Protein AF-A0A359D7J4-F1 (afdb_monomer_lite)

Sequence (85 aa):
GKQDQYLLLPSELDSQHCGVFSVDRVTGWKPGGKGYEEYVPFESFEHDPSFDVPLARPHYSVRQQPSLLGDGLETYLSFGLRNLD

Structure (mmCIF, N/CA/C/O backbone):
data_AF-A0A359D7J4-F1
#
_entry.id   AF-A0A359D7J4-F1
#
loop_
_atom_site.group_PDB
_atom_site.id
_atom_site.type_symbol
_atom_site.label_atom_id
_atom_site.label_alt_id
_atom_site.label_comp_id
_atom_site.label_asym_id
_atom_site.label_entity_id
_atom_site.label_seq_id
_atom_site.pdbx_PDB_ins_code
_atom_site.Cartn_x
_atom_site.Cartn_y
_atom_site.Cartn_z
_atom_site.occupancy
_atom_site.B_iso_or_equiv
_atom_site.auth_seq_id
_atom_site.auth_comp_id
_atom_site.auth_asym_id
_atom_site.auth_atom_id
_atom_site.pdbx_PDB_model_num
ATOM 1 N N . GLY A 1 1 ? -12.556 4.988 -12.870 1.00 49.81 1 GLY A N 1
ATOM 2 C CA . GLY A 1 1 ? -11.664 6.134 -12.619 1.00 49.81 1 GLY A CA 1
ATOM 3 C C . GLY A 1 1 ? -10.576 5.669 -11.685 1.00 49.81 1 GLY A C 1
ATOM 4 O O . GLY A 1 1 ? -10.904 4.953 -10.749 1.00 49.81 1 GLY A O 1
ATOM 5 N N . LYS A 1 2 ? -9.307 5.981 -11.967 1.00 60.41 2 LYS A N 1
ATOM 6 C CA . LYS A 1 2 ? -8.207 5.673 -11.046 1.00 60.41 2 LYS A CA 1
ATOM 7 C C . LYS A 1 2 ? -8.398 6.575 -9.826 1.00 60.41 2 LYS A C 1
ATOM 9 O O . LYS A 1 2 ? -8.328 7.788 -9.973 1.00 60.41 2 LYS A O 1
ATOM 14 N N . GLN A 1 3 ? -8.749 5.998 -8.680 1.00 67.25 3 GLN A N 1
ATOM 15 C CA . GLN A 1 3 ? -8.646 6.727 -7.419 1.00 67.25 3 GLN A CA 1
ATOM 16 C C . GLN A 1 3 ? -7.163 6.828 -7.063 1.00 67.25 3 GLN A C 1
ATOM 18 O O . GLN A 1 3 ? -6.387 5.916 -7.371 1.00 67.25 3 GLN A O 1
ATOM 23 N N . ASP A 1 4 ? -6.771 7.936 -6.443 1.00 80.19 4 ASP A N 1
ATOM 24 C CA . ASP A 1 4 ? -5.385 8.132 -6.014 1.00 80.19 4 ASP A CA 1
ATOM 25 C C . ASP A 1 4 ? -5.053 7.277 -4.784 1.00 80.19 4 ASP A C 1
ATOM 27 O O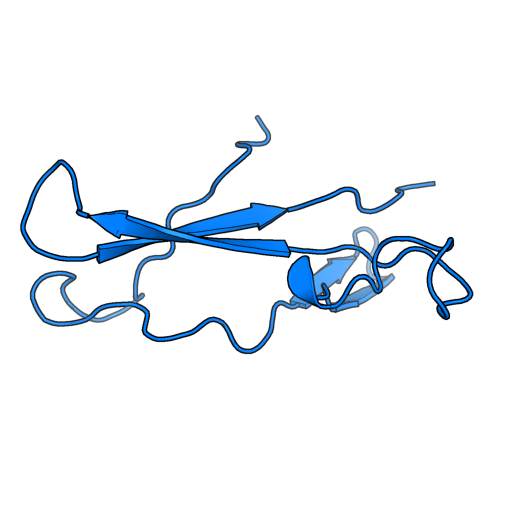 . ASP A 1 4 ? -3.907 6.870 -4.613 1.00 80.19 4 ASP A O 1
ATOM 31 N N . GLN A 1 5 ? -6.065 6.965 -3.966 1.00 90.31 5 GLN A N 1
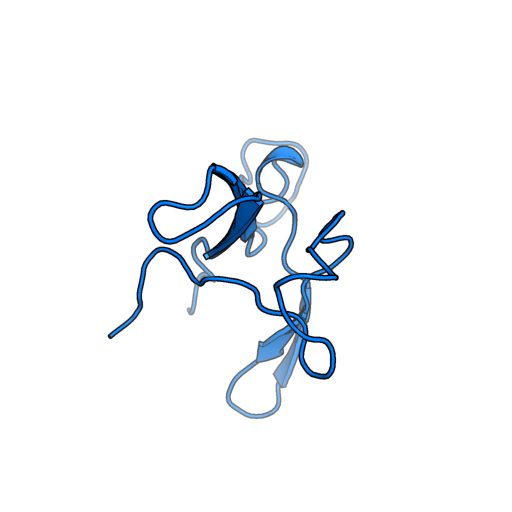ATOM 32 C CA . GLN A 1 5 ? -5.938 6.247 -2.698 1.00 90.31 5 GLN A CA 1
ATOM 33 C C . GLN A 1 5 ? -7.040 5.188 -2.566 1.00 90.31 5 GLN A C 1
ATOM 35 O O . GLN A 1 5 ? -8.195 5.446 -2.907 1.00 90.31 5 GLN A O 1
ATOM 40 N N . TYR A 1 6 ? -6.681 4.017 -2.042 1.00 93.19 6 TYR A N 1
ATOM 41 C CA . TYR A 1 6 ? -7.561 2.864 -1.850 1.00 93.19 6 TYR A CA 1
ATOM 42 C C . TYR A 1 6 ? -7.546 2.444 -0.381 1.00 93.19 6 TYR A C 1
ATOM 44 O O . TYR A 1 6 ? -6.477 2.163 0.158 1.00 93.19 6 TYR A O 1
ATOM 52 N N . LEU A 1 7 ? -8.713 2.383 0.263 1.00 92.38 7 LEU A N 1
ATOM 53 C CA . LEU A 1 7 ? -8.838 1.873 1.630 1.00 92.38 7 LEU A CA 1
ATOM 54 C C . LEU A 1 7 ? -8.597 0.356 1.645 1.00 92.38 7 LEU A C 1
ATOM 56 O O . LEU A 1 7 ? -9.236 -0.383 0.895 1.00 92.38 7 LEU A O 1
ATOM 60 N N . LEU A 1 8 ? -7.688 -0.103 2.502 1.00 92.12 8 LEU A N 1
ATOM 61 C CA . LEU A 1 8 ? -7.436 -1.520 2.737 1.00 92.12 8 LEU A CA 1
ATOM 62 C C . LEU A 1 8 ? -8.322 -2.018 3.874 1.00 92.12 8 LEU A C 1
ATOM 64 O O . LEU A 1 8 ? -8.233 -1.531 5.001 1.00 92.12 8 LEU A O 1
ATOM 68 N N . LEU A 1 9 ? -9.153 -3.012 3.570 1.00 88.44 9 LEU A N 1
ATOM 69 C CA . LEU A 1 9 ? -10.042 -3.653 4.530 1.00 88.44 9 LEU A CA 1
ATOM 70 C C . LEU A 1 9 ? -9.667 -5.133 4.684 1.00 88.44 9 LEU A C 1
ATOM 72 O O . LEU A 1 9 ? -9.445 -5.808 3.673 1.00 88.44 9 LEU A O 1
ATOM 76 N N . PRO A 1 10 ? -9.607 -5.656 5.919 1.00 85.19 10 PRO A N 1
ATOM 77 C CA . PRO A 1 10 ? -9.541 -7.092 6.170 1.00 85.19 10 PRO A CA 1
ATOM 78 C C . PRO A 1 10 ? -10.734 -7.811 5.524 1.00 85.19 10 PRO A C 1
ATOM 80 O O . PRO A 1 10 ? -11.858 -7.318 5.566 1.00 85.19 10 PRO A O 1
ATOM 83 N N . SER A 1 11 ? -10.500 -8.969 4.903 1.00 80.38 11 SER A N 1
ATOM 84 C CA . SER A 1 11 ? -11.517 -9.646 4.084 1.00 80.38 11 SER A CA 1
ATOM 85 C C . SER A 1 11 ? -12.578 -10.405 4.883 1.00 80.38 11 SER A C 1
ATOM 87 O O . SER A 1 11 ? -13.695 -10.559 4.399 1.00 80.38 11 SER A O 1
ATOM 89 N N . GLU A 1 12 ? -12.234 -10.916 6.068 1.00 77.12 12 GLU A N 1
ATOM 90 C CA . GLU A 1 12 ? -13.068 -11.893 6.797 1.00 77.12 12 GLU A CA 1
ATOM 91 C C . GLU A 1 12 ? -13.410 -11.488 8.236 1.00 77.12 12 GLU A C 1
ATOM 93 O O . GLU A 1 12 ? -14.266 -12.109 8.863 1.00 77.12 12 GLU A O 1
ATOM 98 N N . LEU A 1 13 ? -12.754 -10.463 8.774 1.00 76.00 13 LEU A N 1
ATOM 99 C CA . LEU A 1 13 ? -12.931 -10.030 10.156 1.00 76.00 13 LEU A CA 1
ATOM 100 C C . LEU A 1 13 ? -13.691 -8.706 10.201 1.00 76.00 13 LEU A C 1
ATOM 102 O O . LEU A 1 13 ? -13.500 -7.841 9.346 1.00 76.00 13 LEU A O 1
ATOM 106 N N . ASP A 1 14 ? -14.529 -8.543 11.224 1.00 75.19 14 ASP A N 1
ATOM 107 C CA . ASP A 1 14 ? -15.173 -7.259 11.486 1.00 75.19 14 ASP A CA 1
ATOM 108 C C . ASP A 1 14 ? -14.099 -6.201 11.774 1.00 75.19 14 ASP A C 1
ATOM 110 O O . ASP A 1 14 ? -13.233 -6.386 12.637 1.00 75.19 14 ASP A O 1
ATOM 114 N N . SER A 1 15 ? -14.178 -5.080 11.060 1.00 71.44 15 SER A N 1
ATOM 115 C CA . SER A 1 15 ? -13.345 -3.891 11.250 1.00 71.44 15 SER A CA 1
ATOM 116 C C . SER A 1 15 ? -13.298 -3.375 12.695 1.00 71.44 15 SER A C 1
ATOM 118 O O . SER A 1 15 ? -12.331 -2.720 13.066 1.00 71.44 15 SER A O 1
ATOM 120 N N . GLN A 1 16 ? -14.286 -3.695 13.540 1.00 77.12 16 GLN A N 1
ATOM 121 C CA . GLN A 1 16 ? -14.260 -3.344 14.966 1.00 77.12 16 GLN A CA 1
ATOM 122 C C . GLN A 1 16 ? -13.209 -4.119 15.776 1.00 77.12 16 GLN A C 1
ATOM 124 O O . GLN A 1 16 ? -12.836 -3.702 16.873 1.00 77.12 16 GLN A O 1
ATOM 129 N N . HIS A 1 17 ? -12.742 -5.263 15.274 1.00 79.69 17 HIS A N 1
ATOM 130 C CA . HIS A 1 17 ? -11.855 -6.172 16.008 1.00 79.69 17 HIS A CA 1
ATOM 131 C C . HIS A 1 17 ? -10.526 -6.431 15.303 1.00 79.69 17 HIS A C 1
ATOM 133 O O . HIS A 1 17 ? -9.677 -7.150 15.831 1.00 79.69 17 HIS A O 1
ATOM 139 N N . CYS A 1 18 ? -10.329 -5.859 14.120 1.00 83.31 18 CYS A N 1
ATOM 140 C CA . CYS A 1 18 ? -9.118 -6.048 13.346 1.00 83.31 18 CYS A CA 1
ATOM 141 C C . CYS A 1 18 ? -8.757 -4.783 12.570 1.00 83.31 18 CYS A C 1
ATOM 143 O O . CYS A 1 18 ? -9.612 -3.996 12.174 1.00 83.31 18 CYS A O 1
ATOM 145 N N . GLY A 1 19 ? -7.463 -4.610 12.334 1.00 86.44 19 GLY A N 1
ATOM 146 C CA . GLY A 1 19 ? -6.930 -3.522 11.532 1.00 86.44 19 GLY A CA 1
ATOM 147 C C . GLY A 1 19 ? -5.696 -3.985 10.779 1.00 86.44 19 GLY A C 1
ATOM 148 O O . GLY A 1 19 ? -5.121 -5.036 11.071 1.00 86.44 19 GLY A O 1
ATOM 149 N N . VAL A 1 20 ? -5.285 -3.193 9.797 1.00 91.06 20 VAL A N 1
ATOM 150 C CA . VAL A 1 20 ? -4.042 -3.444 9.069 1.00 91.06 20 VAL A CA 1
ATOM 151 C C . VAL A 1 20 ? -2.875 -2.952 9.919 1.00 91.06 20 VAL A C 1
ATOM 153 O O . VAL A 1 20 ? -2.789 -1.767 10.234 1.00 91.06 20 VAL A O 1
ATOM 156 N N . PHE A 1 21 ? -1.977 -3.865 10.287 1.00 90.94 21 PHE A N 1
ATOM 157 C CA . PHE A 1 21 ? -0.751 -3.524 11.009 1.00 90.94 21 PHE A CA 1
ATOM 158 C C . PHE A 1 21 ? 0.338 -3.009 10.058 1.00 90.94 21 PHE A C 1
ATOM 160 O O . PHE A 1 21 ? 0.860 -1.915 10.256 1.00 90.94 21 PHE A O 1
ATOM 167 N N . SER A 1 22 ? 0.641 -3.772 9.004 1.00 93.25 22 SER A N 1
ATOM 168 C CA . SER A 1 22 ? 1.644 -3.435 7.991 1.00 93.25 22 SER A CA 1
ATOM 169 C C . SER A 1 22 ? 1.233 -3.929 6.601 1.00 93.25 22 SER A C 1
ATOM 171 O O . SER A 1 22 ? 0.375 -4.802 6.455 1.00 93.25 22 SER A O 1
ATOM 173 N N . VAL A 1 23 ? 1.856 -3.352 5.569 1.00 95.56 23 VAL A N 1
ATOM 174 C CA . VAL A 1 23 ? 1.805 -3.845 4.186 1.00 95.56 23 VAL A CA 1
ATOM 175 C C . VAL A 1 23 ? 3.217 -4.248 3.785 1.00 95.56 23 VAL A C 1
ATOM 177 O O . VAL A 1 23 ? 4.021 -3.410 3.375 1.00 95.56 23 VAL A O 1
ATOM 180 N N . ASP A 1 24 ? 3.512 -5.537 3.908 1.00 95.94 24 ASP A N 1
ATOM 181 C CA . ASP A 1 24 ? 4.878 -6.036 3.731 1.00 95.94 24 ASP A CA 1
ATOM 182 C C . ASP A 1 24 ? 5.272 -6.160 2.255 1.00 95.94 24 ASP A C 1
ATOM 184 O O . ASP A 1 24 ? 6.440 -6.012 1.901 1.00 95.94 24 ASP A O 1
ATOM 188 N N . ARG A 1 25 ? 4.304 -6.449 1.374 1.00 96.06 25 ARG A N 1
ATOM 189 C CA . ARG A 1 25 ? 4.554 -6.597 -0.062 1.00 96.06 25 ARG A CA 1
ATOM 190 C C . ARG A 1 25 ? 3.310 -6.337 -0.895 1.00 96.06 25 ARG A C 1
ATOM 192 O O . ARG A 1 25 ? 2.212 -6.760 -0.540 1.00 96.06 25 ARG A O 1
ATOM 199 N N . VAL A 1 26 ? 3.515 -5.728 -2.060 1.00 95.62 26 VAL A N 1
ATOM 200 C CA . VAL A 1 26 ? 2.474 -5.496 -3.062 1.00 95.62 26 VAL A CA 1
ATOM 201 C C . VAL A 1 26 ? 2.899 -6.091 -4.403 1.00 95.62 26 VAL A C 1
ATOM 203 O O . VAL A 1 26 ? 3.968 -5.788 -4.935 1.00 95.62 26 VAL A O 1
ATOM 206 N N . THR A 1 27 ? 2.040 -6.935 -4.974 1.00 94.81 27 THR A N 1
ATOM 207 C CA . THR A 1 27 ? 2.259 -7.570 -6.279 1.00 94.81 27 THR A CA 1
ATOM 208 C C . THR A 1 27 ? 1.043 -7.338 -7.168 1.00 94.81 27 THR A C 1
ATOM 210 O O . THR A 1 27 ? -0.086 -7.616 -6.772 1.00 94.81 27 THR A O 1
ATOM 213 N N . GLY A 1 28 ? 1.269 -6.836 -8.379 1.00 90.62 28 GLY A N 1
ATOM 214 C CA . GLY A 1 28 ? 0.232 -6.620 -9.383 1.00 90.62 28 GLY A CA 1
ATOM 215 C C . GLY A 1 28 ? 0.345 -7.580 -10.563 1.00 90.62 28 GLY A C 1
ATOM 216 O O . GLY A 1 28 ? 1.387 -8.180 -10.819 1.00 90.62 28 GLY A O 1
ATOM 217 N N . TRP A 1 29 ? -0.737 -7.690 -11.328 1.00 90.62 29 TRP A N 1
ATOM 218 C CA . TRP A 1 29 ? -0.770 -8.437 -12.585 1.00 90.62 29 TRP A CA 1
ATOM 219 C C . TRP A 1 29 ? -0.376 -7.535 -13.766 1.00 90.62 29 TRP A C 1
ATOM 221 O O . TRP A 1 29 ? -0.815 -6.382 -13.857 1.00 90.62 29 TRP A O 1
ATOM 231 N N . LYS A 1 30 ? 0.457 -8.027 -14.693 1.00 87.06 30 LYS A N 1
ATOM 232 C CA . LYS A 1 30 ? 0.753 -7.343 -15.963 1.00 87.06 30 LYS A CA 1
ATOM 233 C C . LYS A 1 30 ? -0.328 -7.669 -17.006 1.00 87.06 30 LYS A C 1
ATOM 235 O O . LYS A 1 30 ? -0.564 -8.848 -17.280 1.00 87.06 30 LYS A O 1
ATOM 240 N N . PRO A 1 31 ? -0.975 -6.669 -17.636 1.00 83.44 31 PRO A N 1
ATOM 241 C CA . PRO A 1 31 ? -1.941 -6.938 -18.698 1.00 83.44 31 PRO A CA 1
ATOM 242 C C . PRO A 1 31 ? -1.289 -7.705 -19.861 1.00 83.44 31 PRO A C 1
ATOM 244 O O . PRO A 1 31 ? -0.081 -7.619 -20.089 1.00 83.44 31 PRO A O 1
ATOM 247 N N . GLY A 1 32 ? -2.092 -8.484 -20.589 1.00 84.81 32 GLY A N 1
ATOM 248 C CA . GLY A 1 32 ? -1.611 -9.291 -21.718 1.00 84.81 32 GLY A CA 1
ATOM 249 C C . GLY A 1 32 ? -0.829 -10.550 -21.323 1.00 84.81 32 GLY A C 1
ATOM 250 O O . GLY A 1 32 ? -0.047 -11.047 -22.124 1.00 84.81 32 GLY A O 1
ATOM 251 N N . GLY A 1 33 ? -1.001 -11.053 -20.096 1.00 79.25 33 GLY A N 1
ATOM 252 C CA . GLY A 1 33 ? -0.385 -12.311 -19.655 1.00 79.25 33 GLY A CA 1
ATOM 253 C C . GLY A 1 33 ? 1.121 -12.219 -19.404 1.00 79.25 33 GLY A C 1
ATOM 254 O O . GLY A 1 33 ? 1.790 -13.243 -19.320 1.00 79.25 33 GLY A O 1
ATOM 255 N N . LYS A 1 34 ? 1.667 -11.007 -19.244 1.00 84.25 34 LYS A N 1
ATOM 256 C CA . LYS A 1 34 ? 3.105 -10.774 -19.018 1.00 84.25 34 LYS A CA 1
ATOM 257 C C . LYS A 1 34 ? 3.564 -11.079 -17.574 1.00 84.25 34 LYS A C 1
ATOM 259 O O . LYS A 1 34 ? 4.608 -10.592 -17.152 1.00 84.25 34 LYS A O 1
ATOM 264 N N . GLY A 1 35 ? 2.786 -11.855 -16.817 1.00 89.94 35 GLY A N 1
ATOM 265 C CA . GLY A 1 35 ? 3.105 -12.291 -15.457 1.00 89.94 35 GLY A CA 1
ATOM 266 C C . GLY A 1 35 ? 2.812 -11.258 -14.367 1.00 89.94 35 GLY A C 1
ATOM 267 O O . GLY A 1 35 ? 1.921 -10.418 -14.500 1.00 89.94 35 GLY A O 1
ATOM 268 N N . TYR A 1 36 ? 3.562 -11.351 -13.271 1.00 91.88 36 TYR A N 1
ATOM 269 C CA . TYR A 1 36 ? 3.433 -10.487 -12.100 1.00 91.88 36 TYR A CA 1
ATOM 270 C C . TYR A 1 36 ? 4.467 -9.357 -12.108 1.00 91.88 36 TYR A C 1
ATOM 272 O O . TYR A 1 36 ? 5.503 -9.432 -12.766 1.00 91.88 36 TYR A O 1
ATOM 280 N N . GLU A 1 37 ? 4.179 -8.301 -11.358 1.00 91.19 37 GLU A N 1
ATOM 281 C CA . GLU A 1 37 ? 5.102 -7.207 -11.084 1.00 91.19 37 GLU A CA 1
ATOM 282 C C . GLU A 1 37 ? 5.066 -6.858 -9.608 1.00 91.19 37 GLU A C 1
ATOM 284 O O . GLU A 1 37 ? 3.990 -6.636 -9.053 1.00 91.19 37 GLU A O 1
ATOM 289 N N . GLU A 1 38 ? 6.231 -6.793 -8.980 1.00 93.19 38 GLU A N 1
ATOM 290 C CA . GLU A 1 38 ? 6.340 -6.276 -7.622 1.00 93.19 38 GLU A CA 1
ATOM 291 C C . GLU A 1 38 ? 6.410 -4.753 -7.641 1.00 93.19 38 GLU A C 1
ATOM 293 O O . GLU A 1 38 ? 7.131 -4.163 -8.450 1.00 93.19 38 GLU A O 1
ATOM 298 N N . TYR A 1 39 ? 5.666 -4.139 -6.726 1.00 94.12 39 TYR A N 1
ATOM 299 C CA . TYR A 1 39 ? 5.732 -2.713 -6.460 1.00 94.12 39 TYR A CA 1
ATOM 300 C C . TYR A 1 39 ? 6.664 -2.492 -5.272 1.00 94.12 39 TYR A C 1
ATOM 302 O O . TYR A 1 39 ? 6.571 -3.213 -4.279 1.00 94.12 39 TYR A O 1
ATOM 310 N N . VAL A 1 40 ? 7.545 -1.501 -5.362 1.00 94.19 40 VAL A N 1
ATOM 311 C CA . VAL A 1 40 ? 8.427 -1.112 -4.249 1.00 94.19 40 VAL A CA 1
ATOM 312 C C . VAL A 1 40 ? 7.738 -0.102 -3.325 1.00 94.19 40 VAL A C 1
ATOM 314 O O . VAL A 1 40 ? 6.890 0.657 -3.799 1.00 94.19 40 VAL A O 1
ATOM 317 N N . PRO A 1 41 ? 8.071 -0.046 -2.026 1.00 95.56 41 PRO A N 1
ATOM 318 C CA . PRO A 1 41 ? 7.651 1.063 -1.177 1.00 95.56 41 PRO A CA 1
ATOM 319 C C . PRO A 1 41 ? 8.193 2.390 -1.712 1.00 95.56 41 PRO A C 1
ATOM 321 O O . PRO A 1 41 ? 9.319 2.461 -2.204 1.00 95.56 41 PRO A O 1
ATOM 324 N N . PHE A 1 42 ? 7.424 3.466 -1.590 1.00 93.00 42 PHE A N 1
ATOM 325 C CA . PHE A 1 42 ? 7.886 4.804 -1.954 1.00 93.00 42 PHE A CA 1
ATOM 326 C C . PHE A 1 42 ? 9.150 5.175 -1.164 1.00 93.00 42 PHE A C 1
ATOM 328 O O . PHE A 1 42 ? 10.126 5.663 -1.724 1.00 93.00 42 PHE A O 1
ATOM 335 N N . GLU A 1 43 ? 9.182 4.841 0.121 1.00 93.12 43 GLU A N 1
ATOM 336 C CA . GLU A 1 43 ? 10.282 5.120 1.041 1.00 93.12 43 GLU A CA 1
ATOM 337 C C . GLU A 1 43 ? 11.566 4.333 0.722 1.00 93.12 43 GLU A C 1
ATOM 339 O O . GLU A 1 43 ? 12.602 4.612 1.323 1.00 93.12 43 GLU A O 1
ATOM 344 N N . SER A 1 44 ? 11.533 3.370 -0.214 1.00 93.00 44 SER A N 1
ATOM 345 C CA . SER A 1 44 ? 12.746 2.676 -0.670 1.00 93.00 44 SER A CA 1
ATOM 346 C C . SER A 1 44 ? 13.527 3.450 -1.734 1.00 93.00 44 SER A C 1
ATOM 348 O O . SER A 1 44 ? 14.668 3.097 -2.012 1.00 93.00 44 SER A O 1
ATOM 350 N N . PHE A 1 45 ? 12.938 4.499 -2.328 1.00 90.06 45 PHE A N 1
ATOM 351 C CA . PHE A 1 45 ? 13.517 5.319 -3.407 1.00 90.06 45 PHE A CA 1
ATOM 352 C C . PHE A 1 45 ? 13.856 4.570 -4.711 1.00 90.06 45 PHE A C 1
ATOM 354 O O . PHE A 1 45 ? 14.220 5.193 -5.701 1.00 90.06 45 PHE A O 1
ATOM 361 N N . GLU A 1 46 ? 13.625 3.257 -4.791 1.00 90.00 46 GLU A N 1
ATOM 362 C CA . GLU A 1 46 ? 13.895 2.434 -5.986 1.00 90.00 46 GLU A CA 1
ATOM 363 C C . GLU A 1 46 ? 12.987 2.747 -7.192 1.00 90.00 46 GLU A C 1
ATOM 365 O O . GLU A 1 46 ? 13.079 2.134 -8.259 1.00 90.00 46 GLU A O 1
ATOM 370 N N . HIS A 1 47 ? 12.054 3.674 -7.020 1.00 86.19 47 HIS A N 1
ATOM 371 C CA . HIS A 1 47 ? 11.181 4.159 -8.076 1.00 86.19 47 HIS A CA 1
ATOM 372 C C . HIS A 1 47 ? 11.777 5.330 -8.862 1.00 86.19 47 HIS A C 1
ATOM 374 O O . HIS A 1 47 ? 11.219 5.713 -9.889 1.00 86.19 47 HIS A O 1
ATOM 380 N N . ASP A 1 48 ? 12.894 5.886 -8.397 1.00 84.25 48 ASP A N 1
ATOM 381 C CA . ASP A 1 48 ? 13.574 7.018 -9.005 1.00 84.25 48 ASP A CA 1
ATOM 382 C C . ASP A 1 48 ? 14.961 6.574 -9.519 1.00 84.25 48 ASP A C 1
ATOM 384 O O . ASP A 1 48 ? 15.819 6.195 -8.722 1.00 84.25 48 ASP A O 1
ATOM 388 N N . PRO A 1 49 ? 15.209 6.613 -10.843 1.00 82.12 49 PRO A N 1
ATOM 389 C CA . PRO A 1 49 ? 16.473 6.180 -11.442 1.00 82.12 49 PRO A CA 1
ATOM 390 C C . PRO A 1 49 ? 17.641 7.139 -11.163 1.00 82.12 49 PRO A C 1
ATOM 392 O O . PRO A 1 49 ? 18.758 6.882 -11.604 1.00 82.12 49 PRO A O 1
ATOM 395 N N . SER A 1 50 ? 17.400 8.267 -10.484 1.00 84.31 50 SER A N 1
ATOM 396 C CA . SER A 1 50 ? 18.470 9.112 -9.944 1.00 84.31 50 SER A CA 1
ATOM 397 C C . SER A 1 50 ? 19.107 8.533 -8.675 1.00 84.31 50 SER A C 1
ATOM 399 O O . SER A 1 50 ? 20.203 8.951 -8.304 1.00 84.31 50 SER A O 1
ATOM 401 N N . PHE A 1 51 ? 18.452 7.557 -8.041 1.00 73.88 51 PHE A N 1
ATOM 402 C CA . PHE A 1 51 ? 19.028 6.710 -7.000 1.00 73.88 51 PHE A CA 1
ATOM 403 C C . PHE A 1 51 ? 19.661 5.473 -7.649 1.00 73.88 51 PHE A C 1
ATOM 405 O O . PHE A 1 51 ? 19.454 5.250 -8.835 1.00 73.88 51 PHE A O 1
ATOM 412 N N . ASP A 1 52 ? 20.441 4.683 -6.902 1.00 79.19 52 ASP A N 1
ATOM 413 C CA . ASP A 1 52 ? 21.299 3.572 -7.376 1.00 79.19 52 ASP A CA 1
ATOM 414 C C . ASP A 1 52 ? 20.563 2.373 -8.048 1.00 79.19 52 ASP A C 1
ATOM 416 O O . ASP A 1 52 ? 20.981 1.217 -7.946 1.00 79.19 52 ASP A O 1
ATOM 420 N N . VAL A 1 53 ? 19.454 2.615 -8.750 1.00 79.62 53 VAL A N 1
ATOM 421 C CA . VAL A 1 53 ? 18.653 1.663 -9.512 1.00 79.62 53 VAL A CA 1
ATOM 422 C C . VAL A 1 53 ? 18.712 1.981 -11.017 1.00 79.62 53 VAL A C 1
ATOM 424 O O . VAL A 1 53 ? 18.463 3.110 -11.432 1.00 79.62 53 VAL A O 1
ATOM 427 N N . PRO A 1 54 ? 18.986 0.989 -11.887 1.00 79.38 54 PRO A N 1
ATOM 428 C CA . PRO A 1 54 ? 19.117 1.231 -13.329 1.00 79.38 54 PRO A CA 1
ATOM 429 C C . PRO A 1 54 ? 17.821 1.654 -14.036 1.00 79.38 54 PRO A C 1
ATOM 431 O 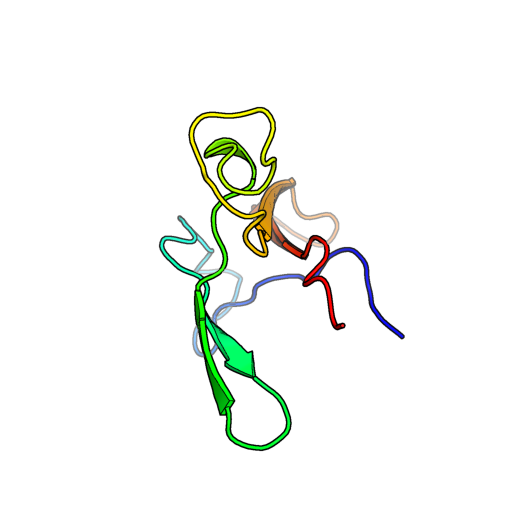O . PRO A 1 54 ? 17.869 2.240 -15.115 1.00 79.38 54 PRO A O 1
ATOM 434 N N . LEU A 1 55 ? 16.662 1.284 -13.482 1.00 84.06 55 LEU A N 1
ATOM 435 C CA . LEU A 1 55 ? 15.343 1.501 -14.073 1.00 84.06 55 LEU A CA 1
ATOM 436 C C . LEU A 1 55 ? 14.335 1.841 -12.976 1.00 84.06 55 LEU A C 1
ATOM 438 O O . LEU A 1 55 ? 14.297 1.174 -11.943 1.00 84.06 55 LEU A O 1
ATOM 442 N N . ALA A 1 56 ? 13.480 2.828 -13.247 1.00 85.62 56 ALA A N 1
ATOM 443 C CA . ALA A 1 56 ? 12.370 3.184 -12.372 1.00 85.62 56 ALA A CA 1
ATOM 444 C C . ALA A 1 56 ? 11.429 1.986 -12.174 1.00 85.62 56 ALA A C 1
ATOM 446 O O . ALA A 1 56 ? 10.927 1.408 -13.145 1.00 85.62 56 ALA A O 1
ATOM 447 N N . ARG A 1 57 ? 11.165 1.626 -10.916 1.00 88.88 57 ARG A N 1
ATOM 448 C CA . ARG A 1 57 ? 10.216 0.565 -10.555 1.00 88.88 57 ARG A CA 1
ATOM 449 C C . ARG A 1 57 ? 8.844 1.155 -10.202 1.00 88.88 57 ARG A C 1
ATOM 451 O O . ARG A 1 57 ? 8.775 2.239 -9.616 1.00 88.88 57 ARG A O 1
ATOM 458 N N . PRO A 1 58 ? 7.732 0.462 -10.512 1.00 91.94 58 PRO A N 1
ATOM 459 C CA . PRO A 1 58 ? 6.429 0.871 -10.006 1.00 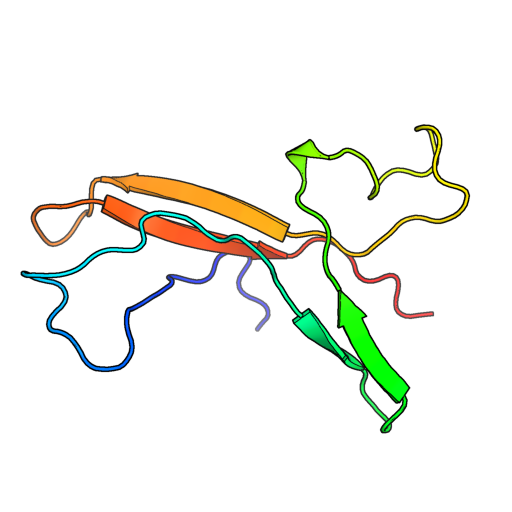91.94 58 PRO A CA 1
ATOM 460 C C . PRO A 1 58 ? 6.434 0.806 -8.479 1.00 91.94 58 PRO A C 1
ATOM 462 O O . PRO A 1 58 ? 7.056 -0.080 -7.894 1.00 91.94 58 PRO A O 1
ATOM 465 N N . HIS A 1 59 ? 5.727 1.727 -7.832 1.00 93.19 59 HIS A N 1
ATOM 466 C CA . HIS A 1 59 ? 5.771 1.855 -6.379 1.00 93.19 59 HIS A CA 1
ATOM 467 C C . HIS A 1 59 ? 4.407 2.083 -5.751 1.00 93.19 59 HIS A C 1
ATOM 469 O O . HIS A 1 59 ? 3.439 2.457 -6.423 1.00 93.19 59 HIS A O 1
ATOM 475 N N . TYR A 1 60 ? 4.356 1.867 -4.443 1.00 95.19 60 TYR A N 1
ATOM 476 C CA . TYR A 1 60 ? 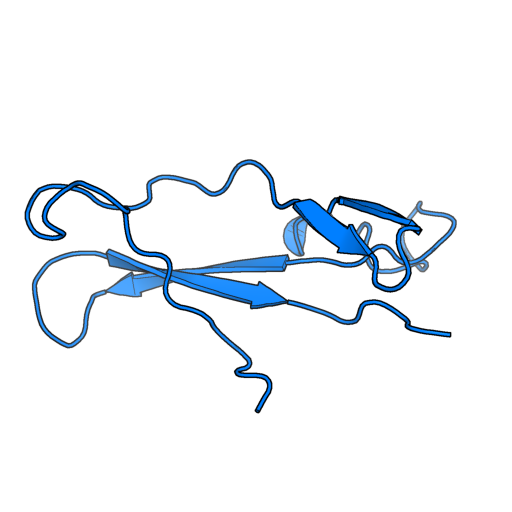3.200 2.143 -3.611 1.00 95.19 60 TYR A CA 1
ATOM 477 C C . TYR A 1 60 ? 3.587 2.972 -2.390 1.00 95.19 60 TYR A C 1
ATOM 479 O O . TYR A 1 60 ? 4.725 2.930 -1.939 1.00 95.19 60 TYR A O 1
ATOM 487 N N . SER A 1 61 ? 2.627 3.702 -1.835 1.00 95.44 61 SER A N 1
ATOM 488 C CA . SER A 1 61 ? 2.766 4.336 -0.524 1.00 95.44 61 SER A CA 1
ATOM 489 C C . SER A 1 61 ? 1.620 3.923 0.387 1.00 95.44 61 SER A C 1
ATOM 491 O O . SER A 1 61 ? 0.498 3.680 -0.072 1.00 95.44 61 SER A O 1
ATOM 493 N N . VAL A 1 62 ? 1.920 3.826 1.681 1.00 96.56 62 VAL A N 1
ATOM 494 C CA . VAL A 1 62 ? 0.960 3.461 2.724 1.00 96.56 62 VAL A CA 1
ATOM 495 C C . VAL A 1 62 ? 0.739 4.671 3.614 1.00 96.56 62 VAL A C 1
ATOM 497 O O . VAL A 1 62 ? 1.689 5.277 4.103 1.00 96.56 62 VAL A O 1
ATOM 500 N N . ARG A 1 63 ? -0.523 5.025 3.846 1.00 95.25 63 ARG A N 1
ATOM 501 C CA . ARG A 1 63 ? -0.898 6.079 4.788 1.00 95.25 63 ARG A CA 1
ATOM 502 C C . ARG A 1 63 ? -1.870 5.528 5.810 1.00 95.25 63 ARG A C 1
ATOM 504 O O . ARG A 1 63 ? -2.901 4.981 5.438 1.00 95.25 63 ARG A O 1
ATOM 511 N N . GLN A 1 64 ? -1.563 5.729 7.084 1.00 94.06 64 GLN A N 1
ATOM 512 C CA . GLN A 1 64 ? -2.478 5.444 8.182 1.00 94.06 64 GLN A CA 1
ATOM 513 C C . GLN A 1 64 ? -2.994 6.753 8.768 1.00 94.06 64 GLN A C 1
ATOM 515 O O . GLN A 1 64 ? -2.217 7.681 8.996 1.00 94.06 64 GLN A O 1
ATOM 520 N N . GLN A 1 65 ? -4.303 6.843 8.981 1.00 93.44 65 GLN A N 1
ATOM 521 C CA . GLN A 1 65 ? -4.939 8.007 9.595 1.00 93.44 65 GLN A CA 1
ATOM 522 C C . GLN A 1 65 ? -6.080 7.578 10.521 1.00 93.44 65 GLN A C 1
ATOM 524 O O . GLN A 1 65 ? -6.642 6.505 10.309 1.00 93.44 65 GLN A O 1
ATOM 529 N N . PRO A 1 66 ? -6.434 8.377 11.543 1.00 92.19 66 PRO A N 1
ATOM 530 C CA . PRO A 1 66 ? -7.617 8.109 12.357 1.00 92.19 66 PRO A CA 1
ATOM 531 C C . PRO A 1 66 ? -8.872 7.992 11.486 1.00 92.19 66 PRO A C 1
ATOM 533 O O . PRO A 1 66 ? -9.026 8.759 10.532 1.00 92.19 66 PRO A O 1
ATOM 536 N N . SER A 1 67 ? -9.757 7.048 11.808 1.00 87.19 67 SER A N 1
ATOM 537 C CA . SER A 1 67 ? -11.026 6.915 11.090 1.00 87.19 67 SER A CA 1
ATOM 538 C C . SER A 1 67 ? -11.926 8.131 11.315 1.00 87.19 67 SER A C 1
ATOM 540 O O . SER A 1 67 ? -11.952 8.724 12.394 1.00 87.19 67 SER A O 1
ATOM 542 N N . LEU A 1 68 ? -12.674 8.506 10.274 1.00 84.69 68 LEU A N 1
ATOM 543 C CA . LEU A 1 68 ? -13.655 9.595 10.332 1.00 84.69 68 LEU A CA 1
ATOM 544 C C . LEU A 1 68 ? -15.046 9.124 10.780 1.00 84.69 68 LEU A C 1
ATOM 546 O O . LEU A 1 68 ? -15.870 9.949 11.171 1.00 84.69 68 LEU A O 1
ATOM 550 N N . LEU A 1 69 ? -15.329 7.821 10.674 1.00 81.19 69 LEU A N 1
ATOM 551 C CA . LEU A 1 69 ? -16.661 7.237 10.880 1.00 81.19 69 LEU A CA 1
ATOM 552 C C . LEU A 1 69 ? -16.748 6.339 12.122 1.00 81.19 69 LEU A C 1
ATOM 554 O O . LEU A 1 69 ? -17.832 5.857 12.446 1.00 81.19 69 LEU A O 1
ATOM 558 N N . GLY A 1 70 ? -15.636 6.116 12.820 1.00 73.31 70 GLY A N 1
ATOM 559 C CA . GLY A 1 70 ? -15.581 5.274 14.008 1.00 73.31 70 GLY A CA 1
ATOM 560 C C . GLY A 1 70 ? -14.244 5.380 14.731 1.00 73.31 70 GLY A C 1
ATOM 561 O O . GLY A 1 70 ? -13.436 6.261 14.444 1.00 73.31 70 GLY A O 1
ATOM 562 N N . ASP A 1 71 ? -14.015 4.460 15.662 1.00 76.00 71 ASP A N 1
ATOM 563 C CA . ASP A 1 71 ? -12.741 4.343 16.366 1.00 76.00 71 ASP A CA 1
ATOM 564 C C . ASP A 1 71 ? -11.751 3.491 15.555 1.00 76.00 71 ASP A C 1
ATOM 566 O O . ASP A 1 71 ? -12.121 2.472 14.974 1.00 76.00 71 ASP A O 1
ATOM 570 N N . GLY A 1 72 ? -10.475 3.890 15.534 1.00 83.69 72 GLY A N 1
ATOM 571 C CA . GLY A 1 72 ? -9.387 3.113 14.928 1.00 83.69 72 GLY A CA 1
ATOM 572 C C . GLY A 1 72 ? -8.590 3.857 13.855 1.00 83.69 72 GLY A C 1
ATOM 573 O O . GLY A 1 72 ? -8.713 5.070 13.681 1.00 83.69 72 GLY A O 1
ATOM 574 N N . LEU A 1 73 ? -7.728 3.114 13.154 1.00 89.69 73 LEU A N 1
ATOM 575 C CA . LEU A 1 73 ? -6.892 3.613 12.061 1.00 89.69 73 LEU A CA 1
ATOM 576 C C . LEU A 1 73 ? -7.368 3.049 10.722 1.00 89.69 73 LEU A C 1
A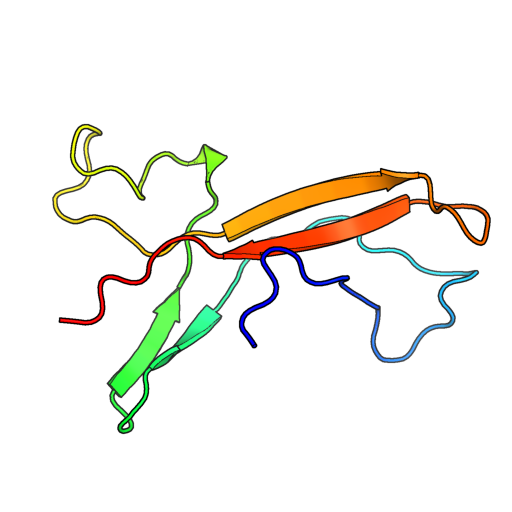TOM 578 O O . LEU A 1 73 ? -7.484 1.838 10.547 1.00 89.69 73 LEU A O 1
ATOM 582 N N . GLU A 1 74 ? -7.559 3.928 9.751 1.00 92.56 74 GLU A N 1
ATOM 583 C CA . GLU A 1 74 ? -7.753 3.564 8.355 1.00 92.56 74 GLU A CA 1
ATOM 584 C C . GLU A 1 74 ? -6.401 3.491 7.654 1.00 92.56 74 GLU A C 1
ATOM 586 O O . GLU A 1 74 ? -5.572 4.393 7.786 1.00 92.56 74 GLU A O 1
ATOM 591 N N . THR A 1 75 ? -6.181 2.423 6.886 1.00 94.81 75 THR A N 1
ATOM 592 C CA . THR A 1 75 ? -4.964 2.244 6.087 1.00 94.81 75 THR A CA 1
ATOM 593 C C . THR A 1 75 ? -5.287 2.411 4.611 1.00 94.81 75 THR A C 1
ATOM 595 O O . THR A 1 75 ? -6.080 1.659 4.052 1.00 94.81 75 THR A O 1
ATOM 598 N N . TYR A 1 76 ? -4.644 3.382 3.975 1.00 95.31 76 TYR A N 1
ATOM 599 C CA . TYR A 1 76 ? -4.789 3.690 2.561 1.00 95.31 76 TYR A CA 1
ATOM 600 C C . TYR A 1 76 ? -3.538 3.290 1.788 1.00 95.31 76 TYR A C 1
ATOM 602 O O . TYR A 1 76 ? -2.415 3.551 2.221 1.00 95.31 76 TYR A O 1
ATOM 610 N N . LEU A 1 77 ? -3.750 2.710 0.612 1.00 95.81 77 LEU A N 1
ATOM 611 C CA . LEU A 1 77 ? -2.721 2.363 -0.356 1.00 95.81 77 LEU A CA 1
ATOM 612 C C . LEU A 1 77 ? -2.830 3.280 -1.574 1.00 95.81 77 LEU A C 1
ATOM 614 O O . LEU A 1 77 ? -3.919 3.462 -2.115 1.00 95.81 77 LEU A O 1
ATOM 618 N N . SER A 1 78 ? -1.711 3.839 -2.023 1.00 94.75 78 SER A N 1
ATOM 619 C CA . SER A 1 78 ? -1.637 4.655 -3.246 1.00 94.75 78 SER A CA 1
ATOM 620 C C . SER A 1 78 ? -0.625 4.054 -4.212 1.00 94.75 78 SER A C 1
ATOM 622 O O . SER A 1 78 ? 0.341 3.437 -3.773 1.00 94.75 78 SER A O 1
ATOM 624 N N . PHE A 1 79 ? -0.821 4.246 -5.520 1.00 91.81 79 PHE A N 1
ATOM 625 C CA . PHE A 1 79 ? 0.038 3.656 -6.553 1.00 91.81 79 PHE A CA 1
ATOM 626 C C . PHE A 1 79 ? 0.622 4.708 -7.496 1.00 91.81 79 PHE A C 1
ATOM 628 O O . PHE A 1 79 ? -0.111 5.398 -8.218 1.00 91.81 79 PHE A O 1
ATOM 635 N N . GLY A 1 80 ? 1.951 4.757 -7.545 1.00 88.50 80 GLY A N 1
ATOM 636 C CA . GLY A 1 80 ? 2.714 5.569 -8.485 1.00 88.50 80 GLY A CA 1
ATOM 637 C C . GLY A 1 80 ? 2.835 4.939 -9.869 1.00 88.50 80 GLY A C 1
ATOM 638 O O . GLY A 1 80 ? 2.434 3.793 -10.093 1.00 88.50 80 GLY A O 1
ATOM 639 N N . LEU A 1 81 ? 3.340 5.723 -10.827 1.00 71.19 81 LEU A N 1
ATOM 640 C CA . LEU A 1 81 ? 3.412 5.333 -12.233 1.00 71.19 81 LEU A CA 1
ATOM 641 C C . LEU A 1 81 ? 4.141 4.000 -12.418 1.00 71.19 81 LEU A C 1
ATOM 643 O O . LEU A 1 81 ? 5.311 3.823 -12.097 1.00 71.19 81 LEU A O 1
ATOM 647 N N . ARG A 1 82 ? 3.398 3.086 -13.026 1.00 62.56 82 ARG A N 1
ATOM 648 C CA . ARG A 1 82 ? 3.909 2.041 -13.890 1.00 62.56 82 ARG A CA 1
ATOM 649 C C . ARG A 1 82 ? 4.116 2.740 -15.230 1.00 62.56 82 ARG A C 1
ATOM 651 O O . ARG A 1 82 ? 3.114 3.138 -15.824 1.00 62.56 82 ARG A O 1
ATOM 658 N N . ASN A 1 83 ? 5.356 2.983 -15.658 1.00 55.62 83 ASN A N 1
ATOM 659 C CA . ASN A 1 83 ? 5.591 3.430 -17.034 1.00 55.62 83 ASN A CA 1
ATOM 660 C C . ASN A 1 83 ? 5.063 2.314 -17.941 1.00 55.62 83 ASN A C 1
ATOM 662 O O . ASN A 1 83 ? 5.625 1.223 -18.012 1.00 55.62 83 ASN A O 1
ATOM 666 N N . LEU A 1 84 ? 3.874 2.542 -18.489 1.00 53.28 84 LEU A N 1
ATOM 667 C CA . LEU A 1 84 ? 3.270 1.702 -19.501 1.00 53.28 84 LEU A CA 1
ATOM 668 C C . LEU A 1 84 ? 3.741 2.304 -20.818 1.00 53.28 84 LEU A C 1
ATOM 670 O O . LEU A 1 84 ? 3.098 3.220 -21.325 1.00 53.28 84 LEU A O 1
ATOM 674 N N . ASP A 1 85 ? 4.908 1.856 -21.277 1.00 48.22 85 ASP A N 1
ATOM 675 C CA . ASP A 1 85 ? 5.309 2.041 -22.673 1.00 48.22 85 ASP A CA 1
ATOM 676 C C . ASP A 1 85 ? 4.240 1.465 -23.619 1.00 48.22 85 ASP A C 1
ATOM 678 O O . ASP A 1 85 ? 3.678 0.380 -23.302 1.00 48.22 85 ASP A O 1
#

Secondary structure (DSSP, 8-state):
---SEEEE--SSS-TTT--------EEEEPGGG--EEEEEEGGG-TT-TTSS-SSPPPEEEEEEEE-SSSSSEEEEEEE------

Foldseek 3Di:
DDDQKDWDDDDPDPPVVDDDPDDPWDKDADPPRPGIFTAAAVVVVQQPCVPPHVHHGKHKYWDWDADPPDGDIIIMIGTDDPPPD

Radius of gyration: 15.18 Å; chains: 1; bounding box: 38×22×39 Å

pLDDT: mean 85.22, std 10.93, range [48.22, 96.56]